Protein AF-A0A4Q7KGI3-F1 (afdb_monomer)

Organism: NCBI:txid1872711

Nearest PDB structures (foldseek):
  5nr7-assembly1_A  TM=9.751E-01  e=5.293E-11  Mycobacterium tuberculosis H37Rv
  6yt1-assembly1_A  TM=9.719E-01  e=6.368E-11  Mycobacterium tuberculosis H37Rv
  4uns-assembly1_A  TM=9.749E-01  e=8.664E-11  Mycobacterium tuberculosis
  5nq5-assembly1_A-2  TM=9.697E-01  e=1.333E-10  Mycobacterium tuberculosis H37Rv
  5nrq-assembly1_A  TM=9.529E-01  e=1.333E-10  Mycobacterium tuberculosis H37Rv

Secondary structure (DSSP, 8-state):
-HHHHHHHHHTTT--EEEEESS-TTT-HHHHHHHHHHTTTT---HHHHHHHHHHHHHTTHHHHHHHHHH-SEEEEES-HHHHHHHHHHHTT--TTSHHHHHHHIIIIIIT-PPPPS-EEEEE--HHHHHHHHHHHTTTTS--------PPPPEEEEE--TT--S--

Radius of gyration: 17.48 Å; Cα contacts (8 Å, |Δi|>4): 162; chains: 1; bounding box: 42×54×37 Å

Structure (mmCIF, N/CA/C/O backbone):
data_AF-A0A4Q7KGI3-F1
#
_entry.id   AF-A0A4Q7KGI3-F1
#
loop_
_atom_site.group_PDB
_atom_site.id
_atom_site.type_symbol
_atom_site.label_atom_id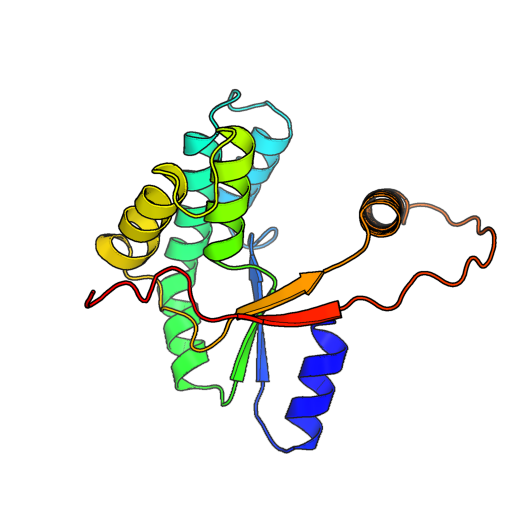
_atom_site.label_alt_id
_atom_site.label_comp_id
_atom_site.label_asym_id
_atom_site.label_entity_id
_atom_site.label_seq_id
_atom_site.pdbx_PDB_ins_code
_atom_site.Cartn_x
_atom_site.Cartn_y
_atom_site.Cartn_z
_atom_site.occupancy
_atom_site.B_iso_or_equiv
_atom_site.auth_seq_id
_atom_site.auth_comp_id
_atom_site.auth_asym_id
_atom_site.auth_atom_id
_atom_site.pdbx_PDB_model_num
ATOM 1 N N . MET A 1 1 ? -10.286 12.016 -0.747 1.00 61.47 1 MET A N 1
ATOM 2 C CA . MET A 1 1 ? -11.119 10.788 -0.821 1.00 61.47 1 MET A CA 1
ATOM 3 C C . MET A 1 1 ? -11.101 10.068 0.511 1.00 61.47 1 MET A C 1
ATOM 5 O O . MET A 1 1 ? -12.175 9.832 1.041 1.00 61.47 1 MET A O 1
ATOM 9 N N . SER A 1 2 ? -9.914 9.764 1.048 1.00 71.12 2 SER A N 1
ATOM 10 C CA . SER A 1 2 ? -9.780 9.109 2.350 1.00 71.12 2 SER A CA 1
ATOM 11 C C . SER A 1 2 ? -10.543 9.861 3.460 1.00 71.12 2 SER A C 1
ATOM 13 O O . SER A 1 2 ? -11.291 9.219 4.183 1.00 71.12 2 SER A O 1
ATOM 15 N N . ASP A 1 3 ? -10.536 11.203 3.489 1.00 79.31 3 ASP A N 1
ATOM 16 C CA . ASP A 1 3 ? -11.316 11.983 4.480 1.00 79.31 3 ASP A CA 1
ATOM 17 C C . ASP A 1 3 ? -12.838 11.817 4.331 1.00 79.31 3 ASP A C 1
ATOM 19 O O . ASP A 1 3 ? -13.556 11.654 5.312 1.00 79.31 3 ASP A O 1
ATOM 23 N N . GLY A 1 4 ? -13.341 11.817 3.092 1.00 84.56 4 GLY A N 1
ATOM 24 C CA . GLY A 1 4 ? -14.775 11.685 2.819 1.00 84.56 4 GLY A CA 1
ATOM 25 C C . GLY A 1 4 ? -15.315 10.292 3.146 1.00 84.56 4 GLY A C 1
ATOM 26 O O . GLY A 1 4 ? -16.404 10.178 3.706 1.00 84.56 4 GLY A O 1
ATOM 27 N N . LEU A 1 5 ? -14.545 9.244 2.829 1.00 86.94 5 LEU A N 1
ATOM 28 C CA . LEU A 1 5 ? -14.888 7.866 3.185 1.00 86.94 5 LEU A CA 1
ATOM 29 C C . LEU A 1 5 ? -14.806 7.651 4.699 1.00 86.94 5 LEU A C 1
ATOM 31 O O . LEU A 1 5 ? -15.730 7.086 5.273 1.00 86.94 5 LEU A O 1
ATOM 35 N N . THR A 1 6 ? -13.756 8.171 5.339 1.00 88.75 6 THR A N 1
ATOM 36 C CA . THR A 1 6 ? -13.589 8.125 6.800 1.00 88.75 6 THR A CA 1
ATOM 37 C C . THR A 1 6 ? -14.794 8.747 7.492 1.00 88.75 6 THR A C 1
ATOM 39 O O . THR A 1 6 ? -15.495 8.054 8.221 1.00 88.75 6 THR A O 1
ATOM 42 N N . GLY A 1 7 ? -15.144 9.992 7.153 1.00 89.12 7 GLY A N 1
ATOM 43 C CA . GLY A 1 7 ? -16.291 10.651 7.775 1.00 89.12 7 GLY A CA 1
ATOM 44 C C . GLY A 1 7 ? -17.622 9.934 7.511 1.00 89.12 7 GLY A C 1
ATOM 45 O O . GLY A 1 7 ? -18.527 9.984 8.337 1.00 89.12 7 GLY A O 1
ATOM 46 N N . ALA A 1 8 ? -17.781 9.255 6.370 1.00 91.69 8 ALA A N 1
ATOM 47 C CA . ALA A 1 8 ? -18.988 8.477 6.080 1.00 91.69 8 ALA A CA 1
ATOM 48 C C . ALA A 1 8 ? -19.101 7.179 6.897 1.00 91.69 8 ALA A C 1
ATOM 50 O O . ALA A 1 8 ? -20.226 6.735 7.149 1.00 91.69 8 ALA A O 1
ATOM 51 N N . LEU A 1 9 ? -17.970 6.580 7.273 1.00 92.50 9 LEU A N 1
ATOM 52 C CA . LEU A 1 9 ? -17.884 5.395 8.128 1.00 92.50 9 LEU A CA 1
ATOM 53 C C . LEU A 1 9 ? -18.033 5.770 9.607 1.00 92.50 9 LEU A C 1
ATOM 55 O O . LEU A 1 9 ? -18.824 5.153 10.313 1.00 92.50 9 LEU A O 1
ATOM 59 N N . GLU A 1 10 ? -17.381 6.843 10.050 1.00 92.75 10 GLU A N 1
ATOM 60 C CA . GLU A 1 10 ? -17.507 7.359 11.421 1.00 92.75 10 GLU A CA 1
ATOM 61 C C . GLU A 1 10 ? -18.944 7.791 11.736 1.00 92.75 10 GLU A C 1
ATOM 63 O O . GLU A 1 10 ? -19.474 7.471 12.795 1.00 92.75 10 GLU A O 1
ATOM 68 N N . ARG A 1 11 ? -19.646 8.427 10.782 1.00 96.00 11 ARG A N 1
ATOM 69 C CA . ARG A 1 11 ? -21.084 8.739 10.929 1.00 96.00 11 ARG A CA 1
ATOM 70 C C . ARG A 1 11 ? -21.977 7.503 11.062 1.00 96.00 11 ARG A C 1
ATOM 72 O O . ARG A 1 11 ? -23.128 7.637 11.459 1.00 96.00 11 ARG A O 1
ATOM 79 N N . ARG A 1 12 ? -21.474 6.320 10.706 1.00 95.56 12 ARG A N 1
ATOM 80 C CA . ARG A 1 12 ? -22.145 5.029 10.911 1.00 95.56 12 ARG A CA 1
ATOM 81 C C . ARG A 1 12 ? -21.689 4.329 12.196 1.00 95.56 12 ARG A C 1
ATOM 83 O O . ARG A 1 12 ? -22.061 3.183 12.407 1.00 95.56 12 ARG A O 1
ATOM 90 N N . GLY A 1 13 ? -20.907 5.004 13.039 1.00 95.50 13 GLY A N 1
ATOM 91 C CA . GLY A 1 13 ? -20.424 4.490 14.319 1.00 95.50 13 GLY A CA 1
ATOM 92 C C . GLY A 1 13 ? -19.163 3.631 14.232 1.00 95.50 13 GLY A C 1
ATOM 93 O O . GLY A 1 13 ? -18.759 3.084 15.250 1.00 95.50 13 GLY A O 1
ATOM 94 N N . ALA A 1 14 ? -18.534 3.509 13.058 1.00 96.25 14 ALA A N 1
ATOM 95 C CA . ALA A 1 14 ? -17.316 2.718 12.909 1.00 96.25 14 ALA A CA 1
ATOM 96 C C . ALA A 1 14 ? -16.087 3.473 13.433 1.00 96.25 14 ALA A C 1
ATOM 98 O O . ALA A 1 14 ? -15.862 4.639 13.095 1.00 96.25 14 ALA A O 1
ATOM 99 N N . ARG A 1 15 ? -15.237 2.779 14.187 1.00 95.44 15 ARG A N 1
ATOM 100 C CA . ARG A 1 15 ? -13.897 3.231 14.558 1.00 95.44 15 ARG A CA 1
ATOM 101 C C . ARG A 1 15 ? -12.942 3.016 13.387 1.00 95.44 15 ARG A C 1
ATOM 103 O O . ARG A 1 15 ? -12.537 1.888 13.098 1.00 95.44 15 ARG A O 1
ATOM 110 N N . VAL A 1 16 ? -12.576 4.110 12.722 1.00 95.62 16 VAL A N 1
ATOM 111 C CA . VAL A 1 16 ? -11.715 4.091 11.536 1.00 95.62 16 VAL A CA 1
ATOM 112 C C . VAL A 1 16 ? -10.284 4.466 11.906 1.00 95.62 16 VAL A C 1
ATOM 114 O O . VAL A 1 16 ? -10.036 5.535 12.458 1.00 95.62 16 VAL A O 1
ATOM 117 N N . VAL A 1 17 ? -9.323 3.624 11.539 1.00 95.56 17 VAL A N 1
ATOM 118 C CA . VAL A 1 17 ? -7.896 3.967 11.572 1.00 95.56 17 VAL A CA 1
ATOM 119 C C . VAL A 1 17 ? -7.407 4.194 10.150 1.00 95.56 17 VAL A C 1
ATOM 121 O O . VAL A 1 17 ? -7.770 3.466 9.230 1.00 95.56 17 VAL A O 1
ATOM 124 N N . ARG A 1 18 ? -6.572 5.218 9.954 1.00 94.00 18 ARG A N 1
ATOM 125 C CA . ARG A 1 18 ? -6.012 5.570 8.645 1.00 94.00 18 ARG A CA 1
ATOM 126 C C . ARG A 1 18 ? -4.499 5.445 8.653 1.00 94.00 18 ARG A C 1
ATOM 128 O O . ARG A 1 18 ? -3.844 5.913 9.581 1.00 94.00 18 ARG A O 1
ATOM 135 N N . ARG A 1 19 ? -3.946 4.889 7.578 1.00 93.62 19 ARG A N 1
ATOM 136 C CA . ARG A 1 19 ? -2.503 4.888 7.293 1.00 93.62 19 ARG A CA 1
ATOM 137 C C . ARG A 1 19 ? -2.269 5.219 5.824 1.00 93.62 19 ARG A C 1
ATOM 139 O O . ARG A 1 19 ? -3.178 5.090 5.006 1.00 93.62 19 ARG A O 1
ATOM 146 N N . ALA A 1 20 ? -1.056 5.641 5.494 1.00 92.06 20 ALA A N 1
ATOM 147 C CA . ALA A 1 20 ? -0.648 5.911 4.124 1.00 92.06 20 ALA A CA 1
ATOM 148 C C . ALA A 1 20 ? 0.735 5.316 3.862 1.00 92.06 20 ALA A C 1
ATOM 150 O O . ALA A 1 20 ? 1.592 5.337 4.745 1.00 92.06 20 ALA A O 1
ATOM 151 N N . PHE A 1 21 ? 0.943 4.821 2.643 1.00 91.25 21 PHE A N 1
ATOM 152 C CA . PHE A 1 21 ? 2.238 4.336 2.177 1.00 91.25 21 PHE A CA 1
ATOM 153 C C . PHE A 1 21 ? 2.698 5.110 0.930 1.00 91.25 21 PHE A C 1
ATOM 155 O O . PHE A 1 21 ? 1.884 5.387 0.045 1.00 91.25 21 PHE A O 1
ATOM 162 N N . PRO A 1 22 ? 3.999 5.411 0.785 1.00 89.69 22 PRO A N 1
ATOM 163 C CA . PRO A 1 22 ? 5.070 5.115 1.739 1.00 89.69 22 PRO A CA 1
ATOM 164 C C . PRO A 1 22 ? 5.010 5.947 3.026 1.00 89.69 22 PRO A C 1
ATOM 166 O O . PRO A 1 22 ? 4.453 7.048 3.015 1.00 89.69 22 PRO A O 1
ATOM 169 N N . ARG A 1 23 ? 5.623 5.468 4.114 1.00 87.19 23 ARG A N 1
ATOM 170 C CA . ARG A 1 23 ? 5.668 6.182 5.405 1.00 87.19 23 ARG A CA 1
ATOM 171 C C . ARG A 1 23 ? 6.734 7.280 5.412 1.00 87.19 23 ARG A C 1
ATOM 173 O O . ARG A 1 23 ? 7.754 7.190 6.092 1.00 87.19 23 ARG A O 1
ATOM 180 N N . TYR A 1 24 ? 6.499 8.346 4.642 1.00 68.44 24 TYR A N 1
ATOM 181 C CA . TYR A 1 24 ? 7.504 9.376 4.336 1.00 68.44 24 TYR A CA 1
ATOM 182 C C . TYR A 1 24 ? 8.183 10.062 5.535 1.00 68.44 24 TYR A C 1
ATOM 184 O O . TYR A 1 24 ? 9.245 10.657 5.362 1.00 68.44 24 TYR A O 1
ATOM 192 N N . THR A 1 25 ? 7.579 10.012 6.720 1.00 65.69 25 THR A N 1
ATOM 193 C CA . THR A 1 25 ? 8.042 10.693 7.936 1.00 65.69 25 THR A CA 1
ATOM 194 C C . THR A 1 25 ? 8.604 9.756 9.003 1.00 65.69 25 THR A C 1
ATOM 196 O O . THR A 1 25 ? 9.090 10.247 10.016 1.00 65.69 25 THR A O 1
ATOM 199 N N . GLU A 1 26 ? 8.527 8.437 8.814 1.00 60.97 26 GLU A N 1
ATOM 200 C CA . GLU A 1 26 ? 8.709 7.470 9.909 1.00 60.97 26 GLU A CA 1
ATOM 201 C C . GLU A 1 26 ? 9.807 6.428 9.649 1.00 60.97 26 GLU A C 1
ATOM 203 O O . GLU A 1 26 ? 10.133 5.666 10.554 1.00 60.97 26 GLU A O 1
ATOM 208 N N . ASP A 1 27 ? 10.394 6.380 8.447 1.00 63.31 27 ASP A N 1
ATOM 209 C CA . ASP A 1 27 ? 11.228 5.246 8.036 1.00 63.31 27 ASP A CA 1
ATOM 210 C C . ASP A 1 27 ? 12.490 5.652 7.249 1.00 63.31 27 ASP A C 1
ATOM 212 O O . ASP A 1 27 ? 12.451 6.493 6.347 1.00 63.31 27 ASP A O 1
ATOM 216 N N . VAL A 1 28 ? 13.620 4.993 7.530 1.00 61.53 28 VAL A N 1
ATOM 217 C CA . VAL A 1 28 ? 14.837 5.060 6.702 1.00 61.53 28 VAL A CA 1
ATOM 218 C C . VAL A 1 28 ? 14.554 4.609 5.265 1.00 61.53 28 VAL A C 1
ATOM 220 O O . VAL A 1 28 ? 15.113 5.158 4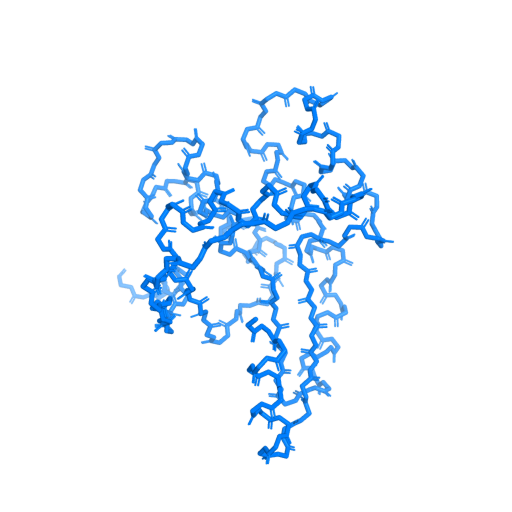.311 1.00 61.53 28 VAL A O 1
ATOM 223 N N . HIS A 1 29 ? 13.615 3.677 5.079 1.00 66.62 29 HIS A N 1
ATOM 224 C CA . HIS A 1 29 ? 13.155 3.256 3.762 1.00 66.62 29 HIS A CA 1
ATOM 225 C C . HIS A 1 29 ? 12.482 4.400 3.008 1.00 66.62 29 HIS A C 1
ATOM 227 O O . HIS A 1 29 ? 12.674 4.507 1.801 1.00 66.62 29 HIS A O 1
ATOM 233 N N . ALA A 1 30 ? 11.792 5.327 3.678 1.00 64.94 30 ALA A N 1
ATOM 234 C CA . ALA A 1 30 ? 11.241 6.500 3.010 1.00 64.94 30 ALA A CA 1
ATOM 235 C C . ALA A 1 30 ? 12.321 7.427 2.442 1.00 64.94 30 ALA A C 1
ATOM 237 O O . ALA A 1 30 ? 12.149 7.959 1.340 1.00 64.94 30 ALA A O 1
ATOM 238 N N . ALA A 1 31 ? 13.438 7.603 3.155 1.00 66.75 31 ALA A N 1
ATOM 239 C CA . ALA A 1 31 ? 14.578 8.364 2.653 1.00 66.75 31 ALA A CA 1
ATOM 240 C C . ALA A 1 31 ? 15.197 7.678 1.425 1.00 66.75 31 ALA A C 1
ATOM 242 O O . ALA A 1 31 ? 15.415 8.332 0.408 1.00 66.75 31 ALA A O 1
ATOM 243 N N . LEU A 1 32 ? 15.370 6.354 1.461 1.00 70.81 32 LEU A N 1
ATOM 244 C CA . LEU A 1 32 ? 15.883 5.585 0.320 1.00 70.81 32 LEU A CA 1
ATOM 245 C C . LEU A 1 32 ? 14.916 5.578 -0.872 1.00 70.81 32 LEU A C 1
ATOM 247 O O . LEU A 1 32 ? 15.341 5.760 -2.009 1.00 70.81 32 LEU A O 1
ATOM 251 N N . ILE A 1 33 ? 13.609 5.441 -0.632 1.00 71.00 33 ILE A N 1
ATOM 252 C CA . ILE A 1 33 ? 12.561 5.576 -1.655 1.00 71.00 33 ILE A CA 1
ATOM 253 C C . ILE A 1 33 ? 12.653 6.957 -2.293 1.00 71.00 33 ILE A C 1
ATOM 255 O O . ILE A 1 33 ? 12.610 7.077 -3.516 1.00 71.00 33 ILE A O 1
ATOM 259 N N . LYS A 1 34 ? 12.784 8.011 -1.479 1.00 70.44 34 LYS A N 1
ATOM 260 C CA . LYS A 1 34 ? 12.950 9.375 -1.976 1.00 70.44 34 LYS A CA 1
ATOM 261 C C . LYS A 1 34 ? 14.207 9.462 -2.831 1.00 70.44 34 LYS A C 1
ATOM 263 O O . LYS A 1 34 ? 14.132 9.967 -3.943 1.00 70.44 34 LYS A O 1
ATOM 268 N N . ASP A 1 35 ? 15.336 8.961 -2.364 1.00 74.12 35 ASP A N 1
ATOM 269 C CA . ASP A 1 35 ? 16.608 9.031 -3.079 1.00 74.12 35 ASP A CA 1
ATOM 270 C C . ASP A 1 35 ? 16.556 8.293 -4.417 1.00 74.12 35 ASP A C 1
ATOM 272 O O . ASP A 1 35 ? 16.965 8.841 -5.442 1.00 74.12 35 ASP A O 1
ATOM 276 N N . ALA A 1 36 ? 15.943 7.116 -4.442 1.00 73.94 36 ALA A N 1
ATOM 277 C CA . ALA A 1 36 ? 15.742 6.341 -5.652 1.00 73.94 36 ALA A CA 1
ATOM 278 C C . ALA A 1 36 ? 14.738 6.999 -6.625 1.00 73.94 36 ALA A C 1
ATOM 280 O O . ALA A 1 36 ? 14.982 7.022 -7.830 1.00 73.94 36 ALA A O 1
ATOM 281 N N . LEU A 1 37 ? 13.680 7.660 -6.130 1.00 70.12 37 LEU A N 1
ATOM 282 C CA . LEU A 1 37 ? 12.801 8.510 -6.954 1.00 70.12 37 LEU A CA 1
ATOM 283 C C . LEU A 1 37 ? 13.525 9.736 -7.542 1.00 70.12 37 LEU A C 1
ATOM 285 O O . LEU A 1 37 ? 13.093 10.248 -8.573 1.00 70.12 37 LEU A O 1
ATOM 289 N N . HIS A 1 38 ? 14.613 10.197 -6.916 1.00 75.12 38 HIS A N 1
ATOM 290 C CA . HIS A 1 38 ? 15.485 11.264 -7.429 1.00 75.12 38 HIS A CA 1
ATOM 291 C C . HIS A 1 38 ? 16.686 10.722 -8.230 1.00 75.12 38 HIS A C 1
ATOM 293 O O . HIS A 1 38 ? 17.609 11.480 -8.517 1.00 75.12 38 HIS A O 1
ATOM 299 N N . GLY A 1 39 ? 16.701 9.427 -8.568 1.00 68.56 39 GLY A N 1
ATOM 300 C CA . GLY A 1 39 ? 17.749 8.805 -9.384 1.00 68.56 39 GLY A CA 1
ATOM 301 C C . GLY A 1 39 ? 19.078 8.555 -8.663 1.00 68.56 39 GLY A C 1
ATOM 302 O O . GLY A 1 39 ? 20.049 8.164 -9.302 1.00 68.56 39 GLY A O 1
ATOM 303 N N . ARG A 1 40 ? 19.147 8.740 -7.338 1.00 69.00 40 ARG A N 1
ATOM 304 C CA . ARG A 1 40 ? 20.399 8.632 -6.565 1.00 69.00 40 ARG A CA 1
ATOM 305 C C . ARG A 1 40 ? 20.824 7.192 -6.241 1.00 69.00 40 ARG A C 1
ATOM 307 O O . ARG A 1 40 ? 21.947 6.997 -5.799 1.00 69.00 40 ARG A O 1
ATOM 314 N N . LEU A 1 41 ? 19.961 6.198 -6.485 1.00 66.19 41 LEU A N 1
ATOM 315 C CA . LEU A 1 41 ? 20.230 4.763 -6.261 1.00 66.19 41 LEU A CA 1
ATOM 316 C C . LEU A 1 41 ? 20.223 3.927 -7.562 1.00 66.19 41 LEU A C 1
ATOM 318 O O . LEU A 1 41 ? 20.159 2.700 -7.509 1.00 66.19 41 LEU A O 1
ATOM 322 N N . GLY A 1 42 ? 20.278 4.577 -8.731 1.00 65.62 42 GLY A N 1
ATOM 323 C CA . GLY A 1 42 ? 20.143 3.921 -10.038 1.00 65.62 42 GLY A CA 1
ATOM 324 C C . GLY A 1 42 ? 18.692 3.599 -10.429 1.00 65.62 42 GLY A C 1
ATOM 325 O O . GLY A 1 42 ? 17.755 3.787 -9.653 1.00 65.62 42 GLY A O 1
ATOM 326 N N . GLU A 1 43 ? 18.490 3.123 -11.663 1.00 71.75 43 GLU A N 1
ATOM 327 C CA . GLU A 1 43 ? 17.160 2.885 -12.248 1.00 71.75 43 GLU A CA 1
ATOM 328 C C . GLU A 1 43 ? 16.765 1.398 -12.240 1.00 71.75 43 GLU A C 1
ATOM 330 O O . GLU A 1 43 ? 16.634 0.764 -13.284 1.00 71.75 43 GLU A O 1
ATOM 335 N N . SER A 1 44 ? 16.546 0.815 -11.059 1.00 86.81 44 SER A N 1
ATOM 336 C CA . SER A 1 44 ? 15.990 -0.544 -10.958 1.00 86.81 44 SER A CA 1
ATOM 337 C C . SER A 1 44 ? 14.513 -0.514 -10.576 1.00 86.81 44 SER A C 1
ATOM 339 O O . SER A 1 44 ? 14.150 -0.101 -9.473 1.00 86.81 44 SER A O 1
ATOM 341 N N . ALA A 1 45 ? 13.645 -0.996 -11.473 1.00 88.75 45 ALA A N 1
ATOM 342 C CA . ALA A 1 45 ? 12.217 -1.142 -11.187 1.00 88.75 45 ALA A CA 1
ATOM 343 C C . ALA A 1 45 ? 11.975 -2.088 -9.996 1.00 88.75 45 ALA A C 1
ATOM 345 O O . ALA A 1 45 ? 11.194 -1.759 -9.104 1.00 88.75 45 ALA A O 1
ATOM 346 N N . HIS A 1 46 ? 12.707 -3.205 -9.938 1.00 91.31 46 HIS A N 1
ATOM 347 C CA . HIS A 1 46 ? 12.660 -4.138 -8.811 1.00 91.31 46 HIS A CA 1
ATOM 348 C C . HIS A 1 46 ? 13.268 -3.537 -7.542 1.00 91.31 46 HIS A C 1
ATOM 350 O O . HIS A 1 46 ? 12.696 -3.699 -6.471 1.00 91.31 46 HIS A O 1
ATOM 356 N N . GLY A 1 47 ? 14.372 -2.788 -7.646 1.00 90.19 47 GLY A N 1
ATOM 357 C CA . GLY A 1 47 ? 14.979 -2.112 -6.493 1.00 90.19 47 GLY A CA 1
ATOM 358 C C . GLY A 1 47 ? 14.001 -1.151 -5.812 1.00 90.19 47 GLY A C 1
ATOM 359 O O . GLY A 1 47 ? 13.801 -1.222 -4.602 1.00 90.19 47 GLY A O 1
ATOM 360 N N . MET A 1 48 ? 13.303 -0.328 -6.600 1.00 88.81 48 MET A N 1
ATOM 361 C CA . MET A 1 48 ? 12.213 0.519 -6.099 1.00 88.81 48 MET A CA 1
ATOM 362 C C . MET A 1 48 ? 11.095 -0.293 -5.441 1.00 88.81 48 MET A C 1
ATOM 364 O O . MET A 1 48 ? 10.604 0.085 -4.378 1.00 88.81 48 MET A O 1
ATOM 368 N N . ALA A 1 49 ? 10.690 -1.400 -6.069 1.00 93.06 49 ALA A N 1
ATOM 369 C CA . ALA A 1 49 ? 9.622 -2.247 -5.553 1.00 93.06 49 ALA A CA 1
ATOM 370 C C . ALA A 1 49 ? 9.986 -2.894 -4.207 1.00 93.06 49 ALA A C 1
ATOM 372 O O . ALA A 1 49 ? 9.140 -2.936 -3.313 1.00 93.06 49 ALA A O 1
ATOM 373 N N . VAL A 1 50 ? 11.242 -3.321 -4.027 1.00 93.94 50 VAL A N 1
ATOM 374 C CA . VAL A 1 50 ? 11.757 -3.829 -2.744 1.00 93.94 50 VAL A CA 1
ATOM 375 C C . VAL A 1 50 ? 11.688 -2.754 -1.665 1.00 93.94 50 VAL A C 1
ATOM 377 O O . VAL A 1 50 ? 11.220 -3.037 -0.569 1.00 93.94 50 VAL A O 1
ATOM 380 N N . LEU A 1 51 ? 12.093 -1.515 -1.956 1.00 91.50 51 LEU A N 1
ATOM 381 C CA . LEU A 1 51 ? 12.052 -0.443 -0.957 1.00 91.50 51 LEU A CA 1
ATOM 382 C C . LEU A 1 51 ? 10.623 -0.168 -0.460 1.00 91.50 51 LEU A C 1
ATOM 384 O O . LEU A 1 51 ? 10.410 -0.014 0.741 1.00 91.50 51 LEU A O 1
ATOM 388 N N . PHE A 1 52 ? 9.631 -0.172 -1.357 1.00 92.38 52 PHE A N 1
ATOM 389 C CA . PHE A 1 52 ? 8.222 -0.055 -0.963 1.00 92.38 52 PHE A CA 1
ATOM 390 C C . PHE A 1 52 ? 7.719 -1.256 -0.154 1.00 92.38 52 PHE A C 1
ATOM 392 O O . PHE A 1 52 ? 6.866 -1.084 0.716 1.00 92.38 52 PHE A O 1
ATOM 399 N N . ALA A 1 53 ? 8.201 -2.461 -0.461 1.00 95.12 53 ALA A N 1
ATOM 400 C CA . ALA A 1 53 ? 7.856 -3.671 0.276 1.00 95.12 53 ALA A CA 1
ATOM 401 C C . ALA A 1 53 ? 8.462 -3.659 1.691 1.00 95.12 53 ALA A C 1
ATOM 403 O O . ALA A 1 53 ? 7.775 -3.999 2.650 1.00 95.12 53 ALA A O 1
ATOM 404 N N . LEU A 1 54 ? 9.711 -3.203 1.838 1.00 93.75 54 LEU A N 1
ATOM 405 C CA . LEU A 1 54 ? 10.390 -3.071 3.131 1.00 93.75 54 LEU A CA 1
ATOM 406 C C . LEU A 1 54 ? 9.737 -2.015 4.031 1.00 93.75 54 LEU A C 1
ATOM 408 O O . LEU A 1 54 ? 9.553 -2.265 5.218 1.00 93.75 54 LEU A O 1
ATOM 412 N N . ASP A 1 55 ? 9.299 -0.886 3.469 1.00 93.50 55 ASP A N 1
ATOM 413 C CA . ASP A 1 55 ? 8.521 0.114 4.214 1.00 93.50 55 ASP A CA 1
ATOM 414 C C . ASP A 1 55 ? 7.205 -0.470 4.768 1.00 93.50 55 ASP A C 1
ATOM 416 O O . ASP A 1 55 ? 6.807 -0.176 5.893 1.00 93.50 55 ASP A O 1
ATOM 420 N N . ARG A 1 56 ? 6.535 -1.367 4.029 1.00 95.62 56 ARG A N 1
ATOM 421 C CA . ARG A 1 56 ? 5.364 -2.092 4.556 1.00 95.62 56 ARG A CA 1
ATOM 422 C C . ARG A 1 56 ? 5.734 -3.162 5.574 1.00 95.62 56 ARG A C 1
ATOM 424 O O . ARG A 1 56 ? 5.014 -3.311 6.559 1.00 95.62 56 ARG A O 1
ATOM 431 N N . LEU A 1 57 ? 6.846 -3.868 5.373 1.00 95.38 57 LEU A N 1
ATOM 432 C CA . LEU A 1 57 ? 7.357 -4.840 6.337 1.00 95.38 57 LEU A CA 1
ATOM 433 C C . LEU A 1 57 ? 7.629 -4.184 7.690 1.00 95.38 57 LEU A C 1
ATOM 435 O O . LEU A 1 57 ? 7.138 -4.676 8.698 1.00 95.38 57 LEU A O 1
ATOM 439 N N . GLY A 1 58 ? 8.290 -3.027 7.712 1.00 93.12 58 GLY A N 1
ATOM 440 C CA . GLY A 1 58 ? 8.521 -2.275 8.947 1.00 93.12 58 GLY A CA 1
ATOM 441 C C . GLY A 1 58 ? 7.253 -1.691 9.588 1.00 93.12 58 GLY A C 1
ATOM 442 O O . GLY A 1 58 ? 7.337 -1.079 10.652 1.00 93.12 58 GLY A O 1
ATOM 443 N N . ALA A 1 59 ? 6.087 -1.807 8.946 1.00 94.25 59 ALA A N 1
ATOM 444 C CA . ALA A 1 59 ? 4.789 -1.415 9.493 1.00 94.25 59 ALA A CA 1
ATOM 445 C C . ALA A 1 59 ? 3.935 -2.619 9.918 1.00 94.25 59 ALA A C 1
ATOM 447 O O . ALA A 1 59 ? 2.832 -2.418 10.430 1.00 94.25 59 ALA A O 1
ATOM 448 N N . LYS A 1 60 ? 4.396 -3.854 9.687 1.00 95.12 60 LYS A N 1
ATOM 449 C CA . LYS A 1 60 ? 3.584 -5.071 9.793 1.00 95.12 60 LYS A CA 1
ATOM 450 C C . LYS A 1 60 ? 2.956 -5.243 11.174 1.00 95.12 60 LYS A C 1
ATOM 452 O O . LYS A 1 60 ? 1.751 -5.470 11.269 1.00 95.12 60 LYS A O 1
ATOM 457 N N . GLU A 1 61 ? 3.729 -5.084 12.241 1.00 95.06 61 GLU A N 1
ATOM 458 C CA . GLU A 1 61 ? 3.249 -5.223 13.620 1.00 95.06 61 GLU A CA 1
ATOM 459 C C . GLU A 1 61 ? 2.220 -4.138 13.951 1.00 95.06 61 GLU A C 1
ATOM 461 O O . GLU A 1 61 ? 1.189 -4.402 14.571 1.00 95.06 61 GLU A O 1
ATOM 466 N N . LYS A 1 62 ? 2.457 -2.910 13.476 1.00 95.06 62 LYS A N 1
ATOM 467 C CA . LYS A 1 62 ? 1.536 -1.787 13.671 1.00 95.06 62 LYS A CA 1
ATOM 468 C C . LYS A 1 62 ? 0.222 -1.992 12.917 1.00 95.06 62 LYS A C 1
ATOM 470 O O . LYS A 1 62 ? -0.828 -1.658 13.465 1.00 95.06 62 LYS A O 1
ATOM 475 N N . LEU A 1 63 ? 0.283 -2.540 11.701 1.00 95.69 63 LEU A N 1
ATOM 476 C CA . LEU A 1 63 ? -0.888 -2.917 10.907 1.00 95.69 63 LEU A CA 1
ATOM 477 C C . LEU A 1 63 ? -1.694 -4.011 11.608 1.00 95.69 63 LEU A C 1
ATOM 479 O O . LEU A 1 63 ? -2.9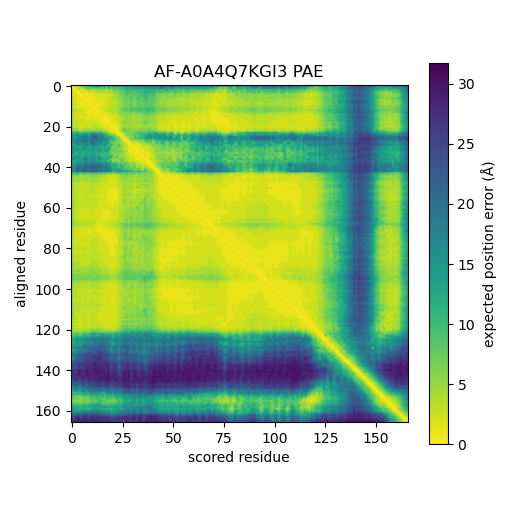08 -3.882 11.706 1.00 95.69 63 LEU A O 1
ATOM 483 N N . ALA A 1 64 ? -1.038 -5.041 12.148 1.00 95.31 64 ALA A N 1
ATOM 484 C CA . ALA A 1 64 ? -1.710 -6.094 12.907 1.00 95.31 64 ALA A CA 1
ATOM 485 C C . ALA A 1 64 ? -2.416 -5.541 14.157 1.00 95.31 64 ALA A C 1
ATOM 487 O O . ALA A 1 64 ? -3.567 -5.884 14.421 1.00 95.31 64 ALA A O 1
ATOM 488 N N . ALA A 1 65 ? -1.762 -4.633 14.887 1.00 96.19 65 ALA A N 1
ATOM 489 C CA . ALA A 1 65 ? -2.371 -3.964 16.031 1.00 96.19 65 ALA A CA 1
ATOM 490 C C . ALA A 1 65 ? -3.575 -3.096 15.623 1.00 96.19 65 ALA A C 1
ATOM 492 O O . ALA A 1 65 ? -4.614 -3.164 16.271 1.00 96.19 65 ALA A O 1
ATOM 493 N N . ASP A 1 66 ? -3.457 -2.317 14.539 1.00 95.88 66 ASP A N 1
ATOM 494 C CA . ASP A 1 66 ? -4.562 -1.493 14.031 1.00 95.88 66 ASP A CA 1
ATOM 495 C C . ASP A 1 66 ? -5.741 -2.354 13.546 1.00 95.88 66 ASP A C 1
ATOM 497 O O . ASP A 1 66 ? -6.886 -1.992 13.792 1.00 95.88 66 ASP A O 1
ATOM 501 N N . LEU A 1 67 ? -5.479 -3.501 12.908 1.00 94.06 67 LEU A N 1
ATOM 502 C CA . LEU A 1 67 ? -6.511 -4.462 12.499 1.00 94.06 67 LEU A CA 1
ATOM 503 C C . LEU A 1 67 ? -7.256 -5.056 13.698 1.00 94.06 67 LEU A C 1
ATOM 505 O O . LEU A 1 67 ? -8.471 -5.198 13.650 1.00 94.06 67 LEU A O 1
ATOM 509 N N . ALA A 1 68 ? -6.548 -5.374 14.784 1.00 95.00 68 ALA A N 1
ATOM 510 C CA . ALA A 1 68 ? -7.174 -5.896 15.998 1.00 95.00 68 ALA A CA 1
ATOM 511 C C . ALA A 1 68 ? -8.005 -4.834 16.741 1.00 95.00 68 ALA A C 1
ATOM 513 O O . ALA A 1 68 ? -8.907 -5.170 17.509 1.00 95.00 68 ALA A O 1
ATOM 514 N N . SER A 1 69 ? -7.686 -3.550 16.550 1.00 94.44 69 SER A N 1
ATOM 515 C CA . SER A 1 69 ? -8.242 -2.450 17.334 1.00 94.44 69 SER A CA 1
ATOM 516 C C . SER A 1 69 ? -9.136 -1.496 16.552 1.00 94.44 69 SER A C 1
ATOM 518 O O . SER A 1 69 ? -9.519 -0.480 17.118 1.00 94.44 69 SER A O 1
ATOM 520 N N . ALA A 1 70 ? -9.422 -1.723 15.275 1.00 95.38 70 ALA A N 1
ATOM 521 C CA . ALA A 1 70 ? -10.257 -0.845 14.457 1.00 95.38 70 ALA A CA 1
ATOM 522 C C . ALA A 1 70 ? -11.393 -1.645 13.824 1.00 95.38 70 ALA A C 1
ATOM 524 O O . ALA A 1 70 ? -11.219 -2.814 13.505 1.00 95.38 70 ALA A O 1
ATOM 525 N N . ASP A 1 71 ? -12.537 -1.000 13.602 1.00 95.88 71 ASP A N 1
ATOM 526 C CA . ASP A 1 71 ? -13.610 -1.625 12.818 1.00 95.88 71 ASP A CA 1
ATOM 527 C C . ASP A 1 71 ? -13.274 -1.539 11.324 1.00 95.88 71 ASP A C 1
ATOM 529 O O . ASP A 1 71 ? -13.645 -2.405 10.537 1.00 95.88 71 ASP A O 1
ATOM 533 N N . VAL A 1 72 ? -12.551 -0.481 10.929 1.00 95.88 72 VAL A N 1
ATOM 534 C CA . VAL A 1 72 ? -12.048 -0.294 9.567 1.00 95.88 72 VAL A CA 1
ATOM 535 C C . VAL A 1 72 ? -10.630 0.272 9.594 1.00 95.88 72 VAL A C 1
ATOM 537 O O . VAL A 1 72 ? -10.402 1.373 10.096 1.00 95.88 72 VAL A O 1
ATOM 540 N N . LEU A 1 73 ? -9.686 -0.434 8.967 1.00 96.06 73 LEU A N 1
ATOM 541 C CA . LEU A 1 73 ? -8.357 0.087 8.646 1.00 96.06 73 LEU A CA 1
ATOM 542 C C . LEU A 1 73 ? -8.319 0.559 7.185 1.00 96.06 73 LEU A C 1
ATOM 544 O O . LEU A 1 73 ? -8.327 -0.241 6.252 1.00 96.06 73 LEU A O 1
ATOM 548 N N . LEU A 1 74 ? -8.262 1.874 6.977 1.00 95.06 74 LEU A N 1
ATOM 549 C CA . LEU A 1 74 ? -8.213 2.487 5.654 1.00 95.06 74 LEU A CA 1
ATOM 550 C C . LEU A 1 74 ? -6.773 2.846 5.265 1.00 95.06 74 LEU A C 1
ATOM 552 O O . LEU A 1 74 ? -6.145 3.714 5.875 1.00 95.06 74 LEU A O 1
ATOM 556 N N . LEU A 1 75 ? -6.275 2.218 4.200 1.00 94.88 75 LEU A N 1
ATOM 557 C CA . LEU A 1 75 ? -4.910 2.401 3.706 1.00 94.88 75 LEU A CA 1
ATOM 558 C C . LEU A 1 75 ? -4.897 3.253 2.426 1.00 94.88 75 LEU A C 1
ATOM 560 O O . LEU A 1 75 ? -5.453 2.858 1.399 1.00 94.88 75 LEU A O 1
ATOM 564 N N . ASP A 1 76 ? -4.260 4.425 2.471 1.00 93.06 76 ASP A N 1
ATOM 565 C CA . ASP A 1 76 ? -3.927 5.191 1.266 1.00 93.06 76 ASP A CA 1
ATOM 566 C C . ASP A 1 76 ? -2.673 4.597 0.622 1.00 93.06 76 ASP A C 1
ATOM 568 O O . ASP A 1 76 ? -1.553 4.787 1.102 1.00 93.06 76 ASP A O 1
ATOM 572 N N . ARG A 1 77 ? -2.903 3.863 -0.472 1.00 93.56 77 ARG A N 1
ATOM 573 C CA . ARG A 1 77 ? -1.959 2.946 -1.125 1.00 93.56 77 ARG A CA 1
ATOM 574 C C . ARG A 1 77 ? -1.602 1.748 -0.252 1.00 93.56 77 ARG A C 1
ATOM 576 O O . ARG A 1 77 ? -1.551 1.798 0.969 1.00 93.56 77 ARG A O 1
ATOM 583 N N . TYR A 1 78 ? -1.343 0.641 -0.931 1.00 95.81 78 TYR A N 1
ATOM 584 C CA . TYR A 1 78 ? -0.914 -0.605 -0.312 1.00 95.81 78 TYR A CA 1
ATOM 585 C C . TYR A 1 78 ? -0.205 -1.470 -1.362 1.00 95.81 78 TYR A C 1
ATOM 587 O O . TYR A 1 78 ? 0.228 -0.942 -2.391 1.00 95.81 78 TYR A O 1
ATOM 595 N N . ILE A 1 79 ? -0.122 -2.782 -1.146 1.00 96.38 79 ILE A N 1
ATOM 596 C CA . ILE A 1 79 ? 0.609 -3.738 -1.995 1.00 96.38 79 ILE A CA 1
ATOM 597 C C . ILE A 1 79 ? 0.261 -3.581 -3.496 1.00 96.38 79 ILE A C 1
ATOM 599 O O . ILE A 1 79 ? 1.141 -3.563 -4.355 1.00 96.38 79 ILE A O 1
ATOM 603 N N . ALA A 1 80 ? -1.010 -3.321 -3.832 1.00 94.75 80 ALA A N 1
ATOM 604 C CA . ALA A 1 80 ? -1.445 -3.144 -5.223 1.00 94.75 80 ALA A CA 1
ATOM 605 C C . ALA A 1 80 ? -0.833 -1.947 -5.955 1.00 94.75 80 ALA A C 1
ATOM 607 O O . ALA A 1 80 ? -0.688 -1.976 -7.177 1.00 94.75 80 ALA A O 1
ATOM 608 N N . SER A 1 81 ? -0.432 -0.901 -5.226 1.00 94.31 81 SER A N 1
ATOM 609 C CA . SER A 1 81 ? 0.314 0.204 -5.836 1.00 94.31 81 SER A CA 1
ATOM 610 C C . SER A 1 81 ? 1.688 -0.249 -6.320 1.00 94.31 81 SER A C 1
ATOM 612 O O . SER A 1 81 ? 2.140 0.231 -7.356 1.00 94.31 81 SER A O 1
ATOM 614 N N . ASN A 1 82 ? 2.329 -1.176 -5.602 1.00 96.00 82 ASN A N 1
ATOM 615 C CA . ASN A 1 82 ? 3.647 -1.686 -5.955 1.00 96.00 82 ASN A CA 1
ATOM 616 C C . ASN A 1 82 ? 3.580 -2.558 -7.212 1.00 96.00 82 ASN A C 1
ATOM 618 O O . ASN A 1 82 ? 4.288 -2.294 -8.181 1.00 96.00 82 ASN A O 1
ATOM 622 N N . ALA A 1 83 ? 2.640 -3.506 -7.248 1.00 95.69 83 ALA A N 1
ATOM 623 C CA . ALA A 1 83 ? 2.415 -4.353 -8.418 1.00 95.69 83 ALA A CA 1
ATOM 624 C C . ALA A 1 83 ? 2.062 -3.545 -9.673 1.00 95.69 83 ALA A C 1
ATOM 626 O O . ALA A 1 83 ? 2.662 -3.748 -10.726 1.00 95.69 83 ALA A O 1
ATOM 627 N N . ALA A 1 84 ? 1.145 -2.576 -9.564 1.00 93.56 84 ALA A N 1
ATOM 628 C CA . ALA A 1 84 ? 0.776 -1.731 -10.698 1.00 93.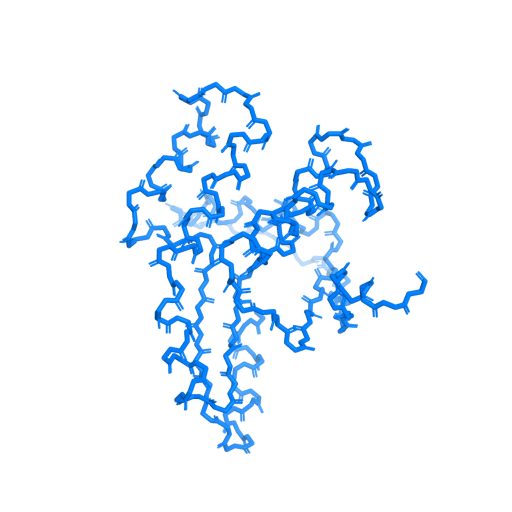56 84 ALA A CA 1
ATOM 629 C C . ALA A 1 84 ? 1.960 -0.894 -11.212 1.00 93.56 84 ALA A C 1
ATOM 631 O O . ALA A 1 84 ? 2.139 -0.751 -12.422 1.00 93.56 84 ALA A O 1
ATOM 632 N N . TYR A 1 85 ? 2.775 -0.338 -10.308 1.00 91.94 85 TYR A N 1
ATOM 633 C CA . TYR A 1 85 ? 3.922 0.483 -10.691 1.00 91.94 85 TYR A CA 1
ATOM 634 C C . TYR A 1 85 ? 5.047 -0.353 -11.312 1.00 91.94 85 TYR A C 1
ATOM 636 O O . TYR A 1 85 ? 5.594 0.037 -12.346 1.00 91.94 85 TYR A O 1
ATOM 644 N N . LEU A 1 86 ? 5.358 -1.514 -10.727 1.00 94.56 86 LEU A N 1
ATOM 645 C CA . LEU A 1 86 ? 6.357 -2.435 -11.260 1.00 94.56 86 LEU A CA 1
ATOM 646 C C . LEU A 1 86 ? 5.945 -2.953 -12.641 1.00 94.56 86 LEU A C 1
ATOM 648 O O . LEU A 1 86 ? 6.716 -2.809 -13.588 1.00 94.56 86 LEU A O 1
ATOM 652 N N . ALA A 1 87 ? 4.713 -3.452 -12.786 1.00 94.62 87 ALA A N 1
ATOM 653 C CA . ALA A 1 87 ? 4.196 -3.919 -14.070 1.00 94.62 87 ALA A CA 1
ATOM 654 C C . ALA A 1 87 ? 4.266 -2.817 -15.138 1.00 94.62 87 ALA A C 1
ATOM 656 O O . ALA A 1 87 ? 4.734 -3.061 -16.247 1.00 94.62 87 ALA A O 1
ATOM 657 N N . ALA A 1 88 ? 3.906 -1.575 -14.795 1.00 92.56 88 ALA A N 1
ATOM 658 C CA . ALA A 1 88 ? 4.010 -0.450 -15.719 1.00 92.56 88 ALA A CA 1
ATOM 659 C C . ALA A 1 88 ? 5.459 -0.166 -16.155 1.00 92.56 88 ALA A C 1
ATOM 661 O O . ALA A 1 88 ? 5.700 0.049 -17.344 1.00 92.56 88 ALA A O 1
ATOM 662 N N . ARG A 1 89 ? 6.436 -0.193 -15.233 1.00 92.06 89 ARG A N 1
ATOM 663 C CA . ARG A 1 89 ? 7.856 0.005 -15.591 1.00 92.06 89 ARG A CA 1
ATOM 664 C C . ARG A 1 89 ? 8.416 -1.141 -16.430 1.00 92.06 89 ARG A C 1
ATOM 666 O O . ARG A 1 89 ? 9.249 -0.888 -17.293 1.00 92.06 89 ARG A O 1
ATOM 673 N N . LEU A 1 90 ? 7.929 -2.361 -16.216 1.00 93.44 90 LEU A N 1
ATOM 674 C CA . LEU A 1 90 ? 8.287 -3.542 -17.003 1.00 93.44 90 LEU A CA 1
ATOM 675 C C . LEU A 1 90 ? 7.457 -3.693 -18.290 1.00 93.44 90 LEU A C 1
ATOM 677 O O . LEU A 1 90 ? 7.681 -4.634 -19.043 1.00 93.44 90 LEU A O 1
ATOM 681 N N . ARG A 1 91 ? 6.513 -2.778 -18.564 1.00 95.12 91 ARG A N 1
ATOM 682 C CA . ARG A 1 91 ? 5.569 -2.843 -19.699 1.00 95.12 91 ARG A CA 1
ATOM 683 C C . ARG A 1 91 ? 4.744 -4.138 -19.729 1.00 95.12 91 ARG A C 1
ATOM 685 O O . ARG A 1 91 ? 4.433 -4.666 -20.792 1.00 95.12 91 ARG A O 1
ATOM 692 N N . GLN A 1 92 ? 4.376 -4.630 -18.556 1.00 93.50 92 GLN A N 1
ATOM 693 C CA . GLN A 1 92 ? 3.584 -5.836 -18.363 1.00 93.50 92 GLN A CA 1
ATOM 694 C C . GLN A 1 92 ? 2.106 -5.513 -18.107 1.00 93.50 92 GLN A C 1
ATOM 696 O O . GLN A 1 92 ? 1.744 -4.415 -17.674 1.00 93.50 92 GLN A O 1
ATOM 701 N N . SER A 1 93 ? 1.240 -6.491 -18.372 1.00 93.38 93 SER A N 1
ATOM 702 C CA . SER A 1 93 ? -0.176 -6.433 -18.004 1.00 93.38 93 SER A CA 1
ATOM 703 C C . SER A 1 93 ? -0.376 -6.752 -16.513 1.00 93.38 93 SER A C 1
ATOM 705 O O . SER A 1 93 ? 0.566 -7.098 -15.801 1.00 93.38 93 SER A O 1
ATOM 707 N N . ALA A 1 94 ? -1.624 -6.692 -16.039 1.00 87.62 94 ALA A N 1
ATOM 708 C CA . ALA A 1 94 ? -1.976 -7.101 -14.676 1.00 87.62 94 ALA A CA 1
ATOM 709 C C . ALA A 1 94 ? -1.754 -8.605 -14.398 1.00 87.62 94 ALA A C 1
ATOM 711 O O . ALA A 1 94 ? -1.792 -9.007 -13.243 1.00 87.62 94 ALA A O 1
ATOM 712 N N . ALA A 1 95 ? -1.522 -9.417 -15.435 1.00 89.44 95 ALA A N 1
ATOM 713 C CA . ALA A 1 95 ? -1.172 -10.834 -15.325 1.00 89.44 95 ALA A CA 1
ATOM 714 C C . ALA A 1 95 ? 0.337 -11.091 -15.515 1.00 89.44 95 ALA A C 1
ATOM 716 O O . ALA A 1 95 ? 0.752 -12.231 -15.688 1.00 89.44 95 ALA A O 1
ATOM 717 N N . GLY A 1 96 ? 1.157 -10.035 -15.561 1.00 91.19 96 GLY A N 1
ATOM 718 C CA . GLY A 1 96 ? 2.596 -10.161 -15.763 1.00 91.19 96 GLY A CA 1
ATOM 719 C C . GLY A 1 96 ? 3.344 -10.667 -14.533 1.00 91.19 96 GLY A C 1
ATOM 720 O O . GLY A 1 96 ? 2.908 -10.483 -13.398 1.00 91.19 96 GLY A O 1
ATOM 721 N N . GLU A 1 97 ? 4.525 -11.234 -14.766 1.00 94.06 97 GLU A N 1
ATOM 722 C CA . GLU A 1 97 ? 5.373 -11.830 -13.726 1.00 94.06 97 GLU A CA 1
ATOM 723 C C . GLU A 1 97 ? 5.739 -10.856 -12.599 1.00 94.06 97 GLU A C 1
ATOM 725 O O . GLU A 1 97 ? 5.824 -11.270 -11.449 1.00 94.06 97 GLU A O 1
ATOM 730 N N . GLY A 1 98 ? 5.878 -9.554 -12.876 1.00 93.88 98 GLY A N 1
ATOM 731 C CA . GLY A 1 98 ? 6.141 -8.555 -11.835 1.00 93.88 98 GLY A CA 1
ATOM 732 C C . GLY A 1 98 ? 5.003 -8.432 -10.814 1.00 93.88 98 GLY A C 1
ATOM 733 O O . GLY A 1 98 ? 5.245 -8.136 -9.646 1.00 93.88 98 GLY A O 1
ATOM 734 N N . VAL A 1 99 ? 3.759 -8.689 -11.226 1.00 95.06 99 VAL A N 1
ATOM 735 C CA . VAL A 1 99 ? 2.593 -8.692 -10.330 1.00 95.06 99 VAL A CA 1
ATOM 736 C C . VAL A 1 99 ? 2.646 -9.904 -9.400 1.00 95.06 99 VAL A C 1
ATOM 738 O O . VAL A 1 99 ? 2.491 -9.750 -8.187 1.00 95.06 99 VAL A O 1
ATOM 741 N N . THR A 1 100 ? 2.925 -11.084 -9.958 1.00 94.88 100 THR A N 1
ATOM 742 C CA . THR A 1 100 ? 3.125 -12.325 -9.195 1.00 94.88 100 THR A CA 1
ATOM 743 C C . THR A 1 100 ? 4.298 -12.192 -8.228 1.00 94.88 100 THR A C 1
ATOM 745 O O . THR A 1 100 ? 4.159 -12.494 -7.049 1.00 94.88 100 THR A O 1
ATOM 748 N N . TRP A 1 101 ? 5.414 -11.626 -8.679 1.00 96.75 101 TRP A N 1
ATOM 749 C CA . TRP A 1 101 ? 6.596 -11.415 -7.851 1.00 96.75 101 TRP A CA 1
ATOM 750 C C . TRP A 1 101 ? 6.319 -10.512 -6.636 1.00 96.75 101 TRP A C 1
ATOM 752 O O . TRP A 1 101 ? 6.773 -10.800 -5.530 1.00 96.75 101 TRP A O 1
ATOM 762 N N . VAL A 1 102 ? 5.526 -9.440 -6.798 1.00 97.12 102 VAL A N 1
ATOM 763 C CA . VAL A 1 102 ? 5.118 -8.582 -5.666 1.00 97.12 102 VAL A CA 1
ATOM 764 C C . VAL A 1 102 ? 4.262 -9.352 -4.660 1.00 97.12 102 VAL A C 1
ATOM 766 O O . VAL A 1 102 ? 4.443 -9.174 -3.456 1.00 97.12 102 VAL A O 1
ATOM 769 N N . ARG A 1 103 ? 3.348 -10.212 -5.129 1.00 95.62 103 ARG A N 1
ATOM 770 C CA . ARG A 1 103 ? 2.551 -11.086 -4.255 1.00 95.62 103 ARG A CA 1
ATOM 771 C C . ARG A 1 103 ? 3.452 -12.008 -3.440 1.00 95.62 103 ARG A C 1
ATOM 773 O O . ARG A 1 103 ? 3.344 -12.025 -2.219 1.00 95.62 103 ARG A O 1
ATOM 780 N N . GLU A 1 104 ? 4.339 -12.730 -4.115 1.00 96.62 104 GLU A N 1
ATOM 781 C CA . GLU A 1 104 ? 5.240 -13.697 -3.484 1.00 96.62 104 GLU A CA 1
ATOM 782 C C . GLU A 1 104 ? 6.154 -13.025 -2.456 1.00 96.62 104 GLU A C 1
ATOM 784 O O . GLU A 1 104 ? 6.404 -13.560 -1.376 1.00 96.62 104 GLU A O 1
ATOM 789 N N . LEU A 1 105 ? 6.640 -11.820 -2.762 1.00 97.12 105 LEU A N 1
ATOM 790 C CA . LEU A 1 105 ? 7.481 -11.066 -1.844 1.00 97.12 105 LEU A CA 1
ATOM 791 C C . LEU A 1 105 ? 6.697 -10.558 -0.629 1.00 97.12 105 LEU A C 1
ATOM 793 O O . LEU A 1 105 ? 7.114 -10.759 0.509 1.00 97.12 105 LEU A O 1
ATOM 797 N N . GLU A 1 106 ? 5.592 -9.852 -0.851 1.00 97.75 106 GLU A N 1
ATOM 798 C CA . GLU A 1 106 ? 4.934 -9.113 0.226 1.00 97.75 106 GLU A CA 1
ATOM 799 C C . GLU A 1 106 ? 3.946 -9.962 1.018 1.00 97.75 106 GLU A C 1
ATOM 801 O O . GLU A 1 106 ? 3.882 -9.856 2.239 1.00 97.75 106 GLU A O 1
ATOM 806 N N . ILE A 1 107 ? 3.188 -10.825 0.355 1.00 95.88 107 ILE A N 1
ATOM 807 C CA 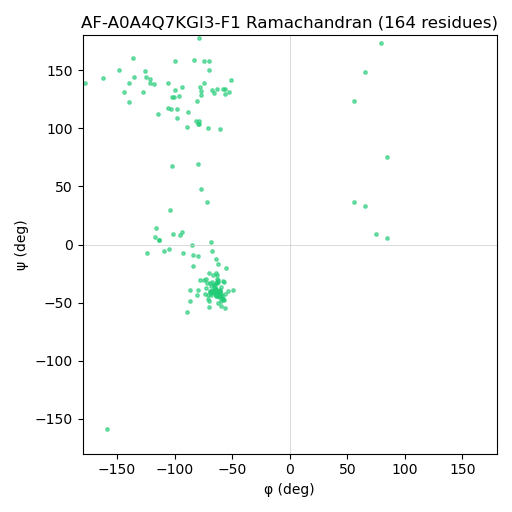. ILE A 1 107 ? 2.188 -11.653 1.028 1.00 95.88 107 ILE A CA 1
ATOM 808 C C . ILE A 1 107 ? 2.842 -12.946 1.486 1.00 95.88 107 ILE A C 1
ATOM 810 O O . ILE A 1 107 ? 2.886 -13.203 2.684 1.00 95.88 107 ILE A O 1
ATOM 814 N N . ASP A 1 108 ? 3.414 -13.720 0.566 1.00 96.06 108 ASP A N 1
ATOM 815 C CA . ASP A 1 108 ? 3.849 -15.078 0.901 1.00 96.06 108 ASP A CA 1
ATOM 816 C C . ASP A 1 108 ? 5.124 -15.071 1.761 1.00 96.06 108 ASP A C 1
ATOM 818 O O . ASP A 1 108 ? 5.215 -15.792 2.754 1.00 96.06 108 ASP A O 1
ATOM 822 N N . ARG A 1 109 ? 6.106 -14.219 1.431 1.00 97.00 109 ARG A N 1
ATOM 823 C CA . ARG A 1 109 ? 7.379 -14.143 2.166 1.00 97.00 109 ARG A CA 1
ATOM 824 C C . ARG A 1 109 ? 7.327 -13.210 3.372 1.00 97.00 109 ARG A C 1
ATOM 826 O O . ARG A 1 109 ? 7.788 -13.584 4.447 1.00 97.00 109 ARG A O 1
ATOM 833 N N . PHE A 1 110 ? 6.824 -11.987 3.213 1.00 97.31 110 PHE A N 1
ATOM 834 C CA . PHE A 1 110 ? 6.776 -11.020 4.316 1.00 97.31 110 PHE A CA 1
ATOM 835 C C . PHE A 1 110 ? 5.555 -11.202 5.221 1.00 97.31 110 PHE A C 1
ATOM 837 O O . PHE A 1 110 ? 5.575 -10.737 6.364 1.00 97.31 110 PHE A O 1
ATOM 844 N N . GLY A 1 111 ? 4.507 -11.898 4.773 1.00 96.19 111 GLY A N 1
ATOM 845 C CA . GLY A 1 111 ? 3.285 -12.084 5.553 1.00 96.19 111 GLY A CA 1
ATOM 846 C C . GLY A 1 111 ? 2.542 -10.773 5.794 1.00 96.19 111 GLY A C 1
ATOM 847 O O . GLY A 1 111 ? 1.996 -10.581 6.881 1.00 96.19 111 GLY A O 1
ATOM 848 N N . ILE A 1 112 ? 2.594 -9.833 4.846 1.00 97.12 112 ILE A N 1
ATOM 849 C CA . ILE A 1 112 ? 1.831 -8.587 4.926 1.00 97.12 112 ILE A CA 1
ATOM 850 C C . ILE A 1 112 ? 0.331 -8.928 4.837 1.00 97.12 112 ILE A C 1
ATOM 852 O O . ILE A 1 112 ? -0.061 -9.651 3.918 1.00 97.12 112 ILE A O 1
ATOM 856 N N . PRO A 1 113 ? -0.525 -8.418 5.749 1.00 94.50 113 PRO A N 1
ATOM 857 C CA . PRO A 1 113 ? -1.955 -8.724 5.743 1.00 94.50 113 PRO A CA 1
ATOM 858 C C . PRO A 1 113 ? -2.624 -8.382 4.408 1.00 94.50 113 PRO A C 1
ATOM 860 O O . PRO A 1 113 ? -2.417 -7.288 3.873 1.00 94.50 113 PRO A O 1
ATOM 863 N N . VAL A 1 114 ? -3.446 -9.295 3.889 1.00 94.12 114 VAL A N 1
ATOM 864 C CA . VAL A 1 114 ? -4.218 -9.100 2.652 1.00 94.12 114 VAL A CA 1
ATOM 865 C C . VAL A 1 114 ? -5.427 -8.205 2.952 1.00 94.12 114 VAL A C 1
ATOM 867 O O . VAL A 1 114 ? -6.109 -8.440 3.945 1.00 94.12 114 VAL A O 1
ATOM 870 N N . PRO A 1 115 ? -5.704 -7.167 2.142 1.00 93.06 115 PRO A N 1
ATOM 871 C CA . PRO A 1 115 ? -6.858 -6.304 2.375 1.00 93.06 115 PRO A CA 1
ATOM 872 C C . PRO A 1 115 ? -8.163 -7.009 1.975 1.00 93.06 115 PRO A C 1
ATOM 874 O O . PRO A 1 115 ? -8.220 -7.589 0.892 1.00 93.06 115 PRO A O 1
ATOM 877 N N . ASP A 1 116 ? -9.229 -6.861 2.769 1.00 92.00 116 ASP A N 1
ATOM 878 C CA . ASP A 1 116 ? -10.559 -7.425 2.460 1.00 92.00 116 ASP A CA 1
ATOM 879 C C . ASP A 1 116 ? -11.163 -6.852 1.170 1.00 92.00 116 ASP A C 1
ATOM 881 O O . ASP A 1 116 ? -11.903 -7.509 0.439 1.00 92.00 116 ASP A O 1
ATOM 885 N N . ALA A 1 117 ? -10.851 -5.588 0.882 1.00 91.56 117 ALA A N 1
ATOM 886 C CA . ALA A 1 117 ? -11.309 -4.891 -0.305 1.00 91.56 117 ALA A CA 1
ATOM 887 C C . ALA A 1 117 ? -10.270 -3.877 -0.776 1.00 91.56 117 ALA A C 1
ATOM 889 O O . ALA A 1 117 ? -9.537 -3.275 0.012 1.00 91.56 117 ALA A O 1
ATOM 890 N N . GLN A 1 118 ? -10.243 -3.629 -2.084 1.00 91.88 118 GLN A N 1
ATOM 891 C CA . GLN A 1 118 ? -9.420 -2.581 -2.674 1.00 91.88 118 GLN A CA 1
ATOM 892 C C . GLN A 1 118 ? -10.306 -1.601 -3.429 1.00 91.88 118 GLN A C 1
ATOM 894 O O . GLN A 1 118 ? -11.240 -1.992 -4.121 1.00 91.88 118 GLN A O 1
ATOM 899 N N . ILE A 1 119 ? -10.025 -0.305 -3.308 1.00 90.50 119 ILE A N 1
ATOM 900 C CA . 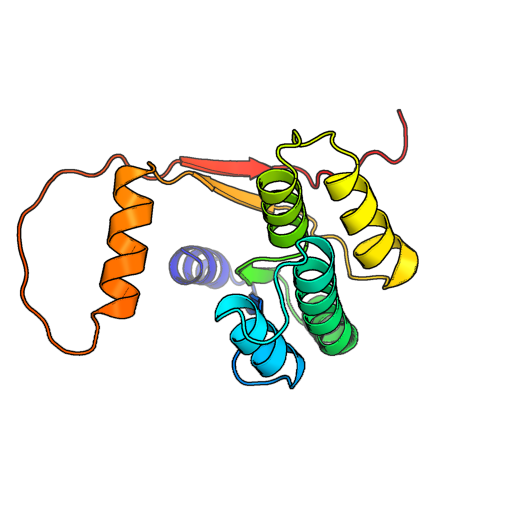ILE A 1 119 ? -10.821 0.729 -3.969 1.00 90.50 119 ILE A CA 1
ATOM 901 C C . ILE A 1 119 ? -9.961 1.436 -5.009 1.00 90.50 119 ILE A C 1
ATOM 903 O O . ILE A 1 119 ? -9.033 2.175 -4.679 1.00 90.50 119 ILE A O 1
ATOM 907 N N . LEU A 1 120 ? -10.296 1.237 -6.283 1.00 87.88 120 LEU A N 1
ATOM 908 C CA . LEU A 1 120 ? -9.674 1.943 -7.392 1.00 87.88 120 LEU A CA 1
ATOM 909 C C . LEU A 1 120 ? -10.425 3.248 -7.663 1.00 87.88 120 LEU A C 1
ATOM 911 O O . LEU A 1 120 ? -11.567 3.248 -8.131 1.00 87.88 120 LEU A O 1
ATOM 915 N N . LEU A 1 121 ? -9.742 4.369 -7.437 1.00 85.56 121 LEU A N 1
ATOM 916 C CA . LEU A 1 121 ? -10.203 5.682 -7.871 1.00 85.56 121 LEU A CA 1
ATOM 917 C C . LEU A 1 121 ? -9.682 5.970 -9.282 1.00 85.56 121 LEU A C 1
ATOM 919 O O . LEU A 1 121 ? -8.530 6.371 -9.464 1.00 85.56 121 LEU A O 1
ATOM 923 N N . ARG A 1 122 ? -10.533 5.795 -10.295 1.00 79.44 122 ARG A N 1
ATOM 924 C CA . ARG A 1 122 ? -10.180 6.138 -11.674 1.00 79.44 122 ARG A CA 1
ATOM 925 C C . ARG A 1 122 ? -10.370 7.633 -11.888 1.00 79.44 122 ARG A C 1
ATOM 927 O O . ARG A 1 122 ? -11.491 8.127 -11.991 1.00 79.44 122 ARG A O 1
ATOM 934 N N . VAL A 1 123 ? -9.251 8.341 -11.971 1.00 74.69 123 VAL A N 1
ATOM 935 C CA . VAL A 1 123 ? -9.208 9.753 -12.352 1.00 74.69 123 VAL A CA 1
ATOM 936 C C . VAL A 1 123 ? -8.807 9.843 -13.825 1.00 74.69 123 VAL A C 1
ATOM 938 O O . VAL A 1 123 ? -7.841 9.180 -14.210 1.00 74.69 123 VAL A O 1
ATOM 941 N N . PRO A 1 124 ? -9.504 10.644 -14.647 1.00 72.56 124 PRO A N 1
ATOM 942 C CA . PRO A 1 124 ? -9.035 10.982 -15.987 1.00 72.56 124 PRO A CA 1
ATOM 943 C C . PRO A 1 124 ? -7.579 11.491 -15.966 1.00 72.56 124 PRO A C 1
ATOM 945 O O . PRO A 1 124 ? -7.151 12.162 -15.018 1.00 72.56 124 PRO A O 1
ATOM 948 N N . SER A 1 125 ? -6.785 11.118 -16.972 1.00 64.75 125 SER A N 1
ATOM 949 C CA . SER A 1 125 ? -5.331 11.358 -17.007 1.00 64.75 125 SER A CA 1
ATOM 950 C C . SER A 1 125 ? -4.963 12.848 -17.015 1.00 64.75 125 SER A C 1
ATOM 952 O O . SER A 1 125 ? -3.971 13.248 -16.398 1.00 64.75 125 SER A O 1
ATOM 954 N N . ASP A 1 126 ? -5.804 13.679 -17.627 1.00 59.72 126 ASP A N 1
ATOM 955 C CA . ASP A 1 126 ? -5.732 15.143 -17.638 1.00 59.72 126 ASP A CA 1
ATOM 956 C C . ASP A 1 126 ? -5.904 15.760 -16.235 1.00 59.72 126 ASP A C 1
ATOM 958 O O . ASP A 1 126 ? -5.252 16.754 -15.898 1.00 59.72 126 ASP A O 1
ATOM 962 N N . VAL A 1 127 ? -6.704 15.132 -15.368 1.00 61.00 127 VAL A N 1
ATOM 963 C CA . VAL A 1 127 ? -6.904 15.539 -13.965 1.00 61.00 127 VAL A CA 1
ATOM 964 C C . VAL A 1 127 ? -5.755 15.080 -13.067 1.00 61.00 127 VAL A C 1
ATOM 966 O O . VAL A 1 127 ? -5.310 15.823 -12.185 1.00 61.00 127 VAL A O 1
ATOM 969 N N . ALA A 1 128 ? -5.242 13.868 -13.288 1.00 56.72 128 ALA A N 1
ATOM 970 C CA . ALA A 1 128 ? -4.139 13.310 -12.506 1.00 56.72 128 ALA A CA 1
ATOM 971 C C . ALA A 1 128 ? -2.832 14.107 -12.685 1.00 56.72 128 ALA A C 1
ATOM 973 O O . ALA A 1 128 ? -2.086 14.300 -11.720 1.00 56.72 128 ALA A O 1
ATOM 974 N N . GLY A 1 129 ? -2.571 14.615 -13.897 1.00 53.31 129 GLY A N 1
ATOM 975 C CA . GLY A 1 129 ? -1.421 15.480 -14.185 1.00 53.31 129 GLY A CA 1
ATOM 976 C C . GLY A 1 129 ? -1.476 16.822 -13.448 1.00 53.31 129 GLY A C 1
ATOM 977 O O . GLY A 1 129 ? -0.481 17.236 -12.855 1.00 53.31 129 GLY A O 1
ATOM 978 N N . ARG A 1 130 ? -2.655 17.463 -13.405 1.00 44.38 130 ARG A N 1
ATOM 979 C CA . ARG A 1 130 ? -2.858 18.759 -12.729 1.00 44.38 130 ARG A CA 1
ATOM 980 C C . ARG A 1 130 ? -2.766 18.670 -11.201 1.00 44.38 130 ARG A C 1
ATOM 982 O O . ARG A 1 130 ? -2.281 19.595 -10.561 1.00 44.38 130 ARG A O 1
ATOM 989 N N . ARG A 1 131 ? -3.181 17.558 -10.584 1.00 51.66 131 ARG A N 1
ATOM 990 C CA . ARG A 1 131 ? -3.060 17.386 -9.120 1.00 51.66 131 ARG A CA 1
ATOM 991 C C . ARG A 1 131 ? -1.617 17.169 -8.657 1.00 51.66 131 ARG A C 1
ATOM 993 O O . ARG A 1 131 ? -1.257 17.666 -7.593 1.00 51.66 131 ARG A O 1
ATOM 1000 N N . ARG A 1 132 ? -0.775 16.509 -9.466 1.00 42.59 132 ARG A N 1
ATOM 1001 C CA . ARG A 1 132 ? 0.673 16.396 -9.198 1.00 42.59 132 ARG A CA 1
ATOM 1002 C C . ARG A 1 132 ? 1.367 17.759 -9.202 1.00 42.59 132 ARG A C 1
ATOM 1004 O O . ARG A 1 132 ? 2.188 18.012 -8.328 1.00 42.59 132 ARG A O 1
ATOM 1011 N N . THR A 1 133 ? 1.010 18.644 -10.134 1.00 36.06 133 THR A N 1
ATOM 1012 C CA . THR A 1 133 ? 1.579 20.000 -10.200 1.00 36.06 133 THR A CA 1
ATOM 1013 C C . THR A 1 133 ? 1.044 20.931 -9.117 1.00 36.06 133 THR A C 1
ATOM 1015 O O . THR A 1 133 ? 1.787 21.788 -8.660 1.00 36.06 133 THR A O 1
ATOM 1018 N N . VAL A 1 134 ? -0.198 20.768 -8.649 1.00 38.34 134 VAL A N 1
ATOM 1019 C CA . VAL A 1 134 ? -0.702 21.546 -7.500 1.00 38.34 134 VAL A CA 1
ATOM 1020 C C . VAL A 1 134 ? 0.010 21.140 -6.208 1.00 38.34 134 VAL A C 1
ATOM 1022 O O . VAL A 1 134 ? 0.434 22.016 -5.462 1.00 38.34 134 VAL A O 1
ATOM 1025 N N . HIS A 1 135 ? 0.250 19.845 -5.973 1.00 39.94 135 HIS A N 1
ATOM 1026 C CA . HIS A 1 135 ? 0.986 19.397 -4.782 1.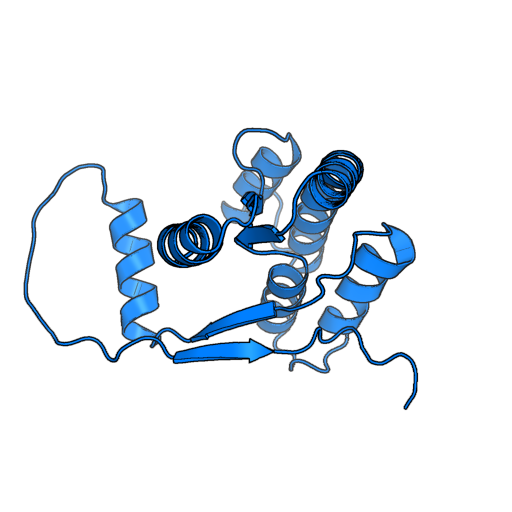00 39.94 135 HIS A CA 1
ATOM 1027 C C . HIS A 1 135 ? 2.467 19.832 -4.792 1.00 39.94 135 HIS A C 1
ATOM 1029 O O . HIS A 1 135 ? 3.040 20.059 -3.733 1.00 39.94 135 HIS A O 1
ATOM 1035 N N . SER A 1 136 ? 3.071 20.044 -5.972 1.00 31.80 136 SER A N 1
ATOM 1036 C CA . SER A 1 136 ? 4.412 20.642 -6.099 1.00 31.80 136 SER A CA 1
ATOM 1037 C C . SER A 1 136 ? 4.421 22.182 -6.065 1.00 31.80 136 SER A C 1
ATOM 1039 O O . SER A 1 136 ? 5.494 22.777 -6.031 1.00 31.80 136 SER A O 1
ATOM 1041 N N . ARG A 1 137 ? 3.252 22.845 -6.115 1.00 33.41 137 ARG A N 1
ATOM 1042 C CA . ARG A 1 137 ? 3.098 24.314 -6.215 1.00 33.41 137 ARG A CA 1
ATOM 1043 C C . ARG A 1 137 ? 2.407 24.965 -5.017 1.00 33.41 137 ARG A C 1
ATOM 1045 O O . ARG A 1 137 ? 2.223 26.180 -5.029 1.00 33.41 137 ARG A O 1
ATOM 1052 N N . LEU A 1 138 ? 2.121 24.239 -3.935 1.00 38.91 138 LEU A N 1
ATOM 1053 C CA . LEU A 1 138 ? 1.670 24.833 -2.661 1.00 38.91 138 LEU A CA 1
ATOM 1054 C C . LEU A 1 138 ? 2.793 25.588 -1.912 1.00 38.91 138 LEU A C 1
ATOM 1056 O O . LEU A 1 138 ? 2.851 25.602 -0.688 1.00 38.91 138 LEU A O 1
ATOM 1060 N N . ARG A 1 139 ? 3.672 26.258 -2.667 1.00 41.88 139 ARG A N 1
ATOM 1061 C CA . ARG A 1 139 ? 4.602 27.278 -2.193 1.00 41.88 139 ARG A CA 1
ATOM 1062 C C . ARG A 1 139 ? 4.317 28.681 -2.732 1.00 41.88 139 ARG A C 1
ATOM 1064 O O . ARG A 1 139 ? 5.116 29.524 -2.382 1.00 41.88 139 ARG A O 1
ATOM 1071 N N . HIS A 1 140 ? 3.249 28.952 -3.503 1.00 31.88 140 HIS A N 1
ATOM 1072 C CA . HIS A 1 140 ? 2.597 30.281 -3.665 1.00 31.88 140 HIS A CA 1
ATOM 1073 C C . HIS A 1 140 ? 1.361 30.174 -4.600 1.00 31.88 140 HIS A C 1
ATOM 1075 O O . HIS A 1 140 ? 1.451 29.486 -5.620 1.00 31.88 140 HIS A O 1
ATOM 1081 N N . PRO A 1 141 ? 0.215 30.836 -4.322 1.00 35.47 141 PRO A N 1
ATOM 1082 C CA . PRO A 1 141 ? -1.012 30.646 -5.095 1.00 35.47 141 PRO A CA 1
ATOM 1083 C C . PRO A 1 141 ? -1.155 31.663 -6.236 1.00 35.47 141 PRO A C 1
ATOM 1085 O O . PRO A 1 141 ? -1.022 32.863 -6.014 1.00 35.47 141 PRO A O 1
ATOM 1088 N N . ARG A 1 142 ? -1.540 31.197 -7.432 1.00 32.50 142 ARG A N 1
ATOM 1089 C CA . ARG A 1 142 ? -2.401 31.945 -8.370 1.00 32.50 142 ARG A CA 1
ATOM 1090 C C . ARG A 1 142 ? -3.330 30.969 -9.091 1.00 32.50 142 ARG A C 1
ATOM 1092 O O . ARG A 1 142 ? -2.891 29.912 -9.541 1.00 32.50 142 ARG A O 1
ATOM 1099 N N . GLY A 1 143 ? -4.617 31.307 -9.106 1.00 42.50 143 GLY A N 1
ATOM 1100 C CA . GLY A 1 143 ? -5.683 30.490 -9.680 1.00 42.50 143 GLY A CA 1
ATOM 1101 C C . GLY A 1 143 ? -5.835 30.673 -11.185 1.00 42.50 143 GLY A C 1
ATOM 1102 O O . GLY A 1 143 ? -5.423 31.701 -11.713 1.00 42.50 143 GLY A O 1
ATOM 1103 N N . ASP A 1 144 ? -6.457 29.686 -11.836 1.00 37.38 144 ASP A N 1
ATOM 1104 C CA . ASP A 1 144 ? -7.361 29.925 -12.963 1.00 37.38 144 ASP A CA 1
ATOM 1105 C C . ASP A 1 144 ? -8.284 28.717 -13.276 1.00 37.38 144 ASP A C 1
ATOM 1107 O O . ASP A 1 144 ? -7.886 27.553 -13.172 1.00 37.38 144 ASP A O 1
ATOM 1111 N N . SER A 1 145 ? -9.509 29.101 -13.650 1.00 38.50 145 SER A N 1
ATOM 1112 C CA . SER A 1 145 ? -10.554 28.539 -14.522 1.00 38.50 145 SER A CA 1
ATOM 1113 C C . SER A 1 145 ? -11.153 27.128 -14.349 1.00 38.50 145 SER A C 1
ATOM 1115 O O . SER A 1 145 ? -10.537 26.064 -14.448 1.00 38.50 145 SER A O 1
ATOM 1117 N N . SER A 1 146 ? -12.480 27.170 -14.201 1.00 42.50 146 SER A N 1
ATOM 1118 C CA . SER A 1 146 ? -13.476 26.111 -14.098 1.00 42.50 146 SER A CA 1
ATOM 1119 C C . SER A 1 146 ? -13.711 25.374 -15.426 1.00 42.50 146 SER A C 1
ATOM 1121 O O . SER A 1 146 ? -14.509 25.775 -16.268 1.00 42.50 146 SER A O 1
ATOM 1123 N N . ARG A 1 147 ? -13.096 24.198 -15.575 1.00 43.81 147 ARG A N 1
ATOM 1124 C CA . ARG A 1 147 ? -13.611 23.123 -16.443 1.00 43.81 147 ARG A CA 1
ATOM 1125 C C . ARG A 1 147 ? -14.280 22.084 -15.545 1.00 43.81 147 ARG A C 1
ATOM 1127 O O . ARG A 1 147 ? -13.643 21.620 -14.601 1.00 43.81 147 ARG A O 1
ATOM 1134 N N . ARG A 1 148 ? -15.545 21.715 -15.807 1.00 41.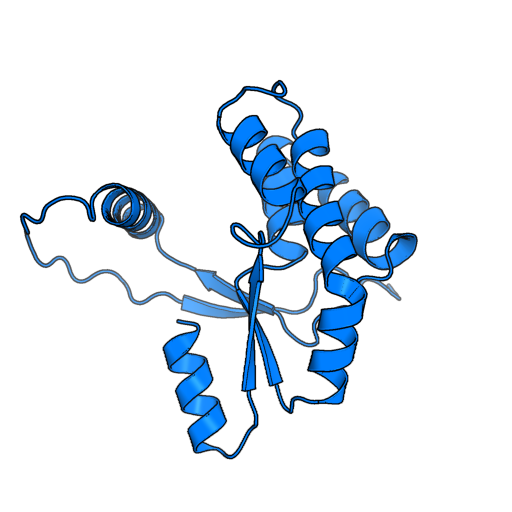66 148 ARG A N 1
ATOM 1135 C CA . ARG A 1 148 ? -16.198 20.579 -15.125 1.00 41.66 148 ARG A CA 1
ATOM 1136 C C . ARG A 1 148 ? -15.396 19.318 -15.441 1.00 41.66 148 ARG A C 1
ATOM 1138 O O . ARG A 1 148 ? -15.505 18.757 -16.525 1.00 41.66 148 ARG A O 1
ATOM 1145 N N . LEU A 1 149 ? -14.546 18.920 -14.501 1.00 45.81 149 LEU A N 1
ATOM 1146 C CA . LEU A 1 149 ? -13.822 17.661 -14.560 1.00 45.81 149 LEU A CA 1
ATOM 1147 C C . LEU A 1 149 ? -14.843 16.535 -14.417 1.00 45.81 149 LEU A C 1
ATOM 1149 O O . LEU A 1 149 ? -15.703 16.601 -13.536 1.00 45.81 149 LEU A O 1
ATOM 1153 N N . ALA A 1 150 ? -14.758 15.520 -15.274 1.00 53.47 150 ALA A N 1
ATOM 1154 C CA . ALA A 1 150 ? -15.565 14.320 -15.111 1.00 53.47 150 ALA A CA 1
ATOM 1155 C C . ALA A 1 150 ? -15.365 13.766 -13.689 1.00 53.47 150 ALA A C 1
ATOM 1157 O O . ALA A 1 150 ? -14.230 13.659 -13.207 1.00 53.47 150 ALA A O 1
ATOM 1158 N N . SER A 1 151 ? -16.470 13.463 -13.003 1.00 52.25 151 SER A N 1
ATOM 1159 C CA . SER A 1 151 ? -16.425 12.905 -11.653 1.00 52.25 151 SER A CA 1
ATOM 1160 C C . SER A 1 151 ? -15.620 11.604 -11.664 1.00 52.25 151 SER A C 1
ATOM 1162 O O . SER A 1 151 ? -15.827 10.771 -12.550 1.00 52.25 151 SER A O 1
ATOM 1164 N N . PRO A 1 152 ? -14.689 11.409 -10.717 1.00 60.38 152 PRO A N 1
ATOM 1165 C CA . PRO A 1 152 ? -13.891 10.197 -10.688 1.00 60.38 152 PRO A CA 1
ATOM 1166 C C . PRO A 1 152 ? -14.793 8.981 -10.455 1.00 60.38 152 PRO A C 1
ATOM 1168 O O . PRO A 1 152 ? -15.650 8.994 -9.572 1.00 60.38 152 PRO A O 1
ATOM 1171 N N . ALA A 1 153 ? -14.585 7.924 -11.239 1.00 70.94 153 ALA A N 1
ATOM 1172 C CA . ALA A 1 153 ? -15.291 6.666 -11.045 1.00 70.94 153 ALA A CA 1
ATOM 1173 C C . ALA A 1 153 ? -14.613 5.882 -9.913 1.00 70.94 153 ALA A C 1
ATOM 1175 O O . ALA A 1 153 ? -13.412 5.604 -9.974 1.00 70.94 153 ALA A O 1
ATOM 1176 N N . VAL A 1 154 ? -15.382 5.528 -8.884 1.00 73.56 154 VAL A N 1
ATOM 1177 C CA . VAL A 1 154 ? -14.939 4.679 -7.771 1.00 73.56 154 VAL A CA 1
ATOM 1178 C C . VAL A 1 154 ? -15.365 3.248 -8.069 1.00 73.56 154 VAL A C 1
ATOM 1180 O O . VAL A 1 154 ? -16.536 3.005 -8.356 1.00 73.56 154 VAL A O 1
ATOM 1183 N N . ARG A 1 155 ? -14.431 2.298 -8.011 1.00 75.44 155 ARG A N 1
ATOM 1184 C CA . ARG A 1 155 ? -14.741 0.865 -8.089 1.00 75.44 155 ARG A CA 1
ATOM 1185 C C . ARG A 1 155 ? -14.123 0.136 -6.910 1.00 75.44 155 ARG A C 1
ATOM 1187 O O . ARG A 1 155 ? -12.934 0.306 -6.655 1.00 75.44 155 ARG A O 1
ATOM 1194 N N . VAL A 1 156 ? -14.920 -0.686 -6.236 1.00 78.25 156 VAL A N 1
ATOM 1195 C CA . VAL A 1 156 ? -14.396 -1.736 -5.361 1.00 78.25 156 VAL A CA 1
ATOM 1196 C C . VAL A 1 156 ? -13.916 -2.866 -6.268 1.00 78.25 156 VAL A C 1
ATOM 1198 O O . VAL A 1 156 ? -14.626 -3.258 -7.194 1.00 78.25 156 VAL A O 1
ATOM 1201 N N . VAL A 1 157 ? -12.689 -3.318 -6.066 1.00 77.81 157 VAL A N 1
ATOM 1202 C CA . VAL A 1 157 ? -12.063 -4.408 -6.810 1.00 77.81 157 VAL A CA 1
ATOM 1203 C C . VAL A 1 157 ? -11.592 -5.462 -5.818 1.00 77.81 157 VAL A C 1
ATOM 1205 O O . V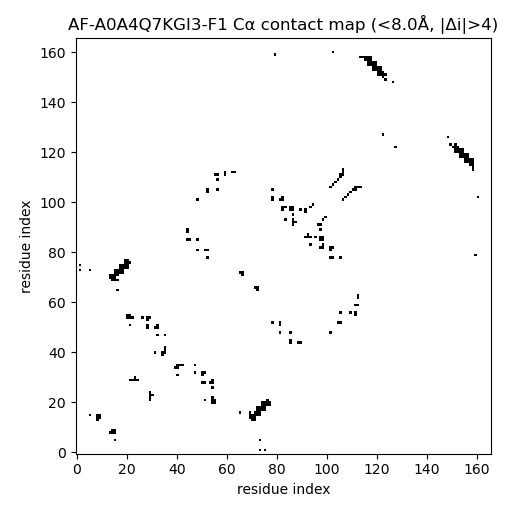AL A 1 157 ? -11.167 -5.134 -4.706 1.00 77.81 157 VAL A O 1
ATOM 1208 N N . HIS A 1 158 ? -11.686 -6.724 -6.223 1.00 71.19 158 HIS A N 1
ATOM 1209 C CA . HIS A 1 158 ? -11.145 -7.822 -5.435 1.00 71.19 158 HIS A CA 1
ATOM 1210 C C . HIS A 1 158 ? -9.616 -7.788 -5.458 1.00 71.19 158 HIS A C 1
ATOM 1212 O O . HIS A 1 158 ? -9.028 -7.316 -6.443 1.00 71.19 158 HIS A O 1
ATOM 1218 N N . PRO A 1 159 ? -8.957 -8.268 -4.392 1.00 70.69 159 PRO A N 1
ATOM 1219 C CA . PRO A 1 159 ? -7.520 -8.423 -4.408 1.00 70.69 159 PRO A CA 1
ATOM 1220 C C . PRO A 1 159 ? -7.080 -9.296 -5.581 1.00 70.69 159 PRO A C 1
ATOM 1222 O O . PRO A 1 159 ? -7.560 -10.407 -5.759 1.00 70.69 159 PRO A O 1
ATOM 1225 N N . PHE A 1 160 ? -6.110 -8.826 -6.366 1.00 70.62 160 PHE A N 1
ATOM 1226 C CA . PHE A 1 160 ? -5.542 -9.626 -7.463 1.00 70.62 160 PHE A CA 1
ATOM 1227 C C . PHE A 1 160 ? -4.725 -10.837 -6.975 1.00 70.62 160 PHE A C 1
ATOM 1229 O O . PHE A 1 160 ? -4.142 -11.558 -7.777 1.00 70.62 160 PHE A O 1
ATOM 1236 N N . TYR A 1 161 ? -4.669 -11.038 -5.659 1.00 67.31 161 TYR A N 1
ATOM 1237 C CA . TYR A 1 161 ? -3.999 -12.147 -4.996 1.00 67.31 161 TYR A CA 1
ATOM 1238 C C . TYR A 1 161 ? -4.935 -13.335 -4.724 1.00 67.31 161 TYR A C 1
ATOM 1240 O O . TYR A 1 161 ? -4.438 -14.393 -4.344 1.00 67.31 161 TYR A O 1
ATOM 1248 N N . ASP A 1 162 ? -6.248 -13.194 -4.961 1.00 59.59 162 ASP A N 1
ATOM 1249 C CA . ASP A 1 162 ? -7.264 -14.254 -4.813 1.00 59.59 162 ASP A CA 1
ATOM 1250 C C . ASP A 1 162 ? -7.244 -15.264 -5.982 1.00 59.59 162 ASP A C 1
ATOM 1252 O O . ASP A 1 162 ? -8.272 -15.622 -6.548 1.00 59.59 162 ASP A O 1
ATOM 1256 N N . ASN A 1 163 ? -6.054 -15.753 -6.342 1.00 45.62 163 ASN A N 1
ATOM 1257 C CA . ASN A 1 163 ? -5.876 -16.929 -7.205 1.00 45.62 163 ASN A CA 1
ATOM 1258 C C . ASN A 1 163 ? -5.469 -18.167 -6.385 1.00 45.62 163 ASN A C 1
ATOM 1260 O O . ASN A 1 163 ? -4.765 -19.052 -6.870 1.00 45.62 163 ASN A O 1
ATOM 1264 N N . ALA A 1 164 ? -5.903 -18.248 -5.126 1.00 38.78 164 ALA A N 1
ATOM 1265 C CA . ALA A 1 164 ? -5.979 -19.527 -4.437 1.00 38.78 164 ALA A CA 1
ATOM 1266 C C . ALA A 1 164 ? -7.249 -20.241 -4.935 1.00 38.78 164 ALA A C 1
ATOM 1268 O O . ALA A 1 164 ? -8.352 -19.877 -4.543 1.00 38.78 164 ALA A O 1
ATOM 1269 N N . ALA A 1 165 ? -7.064 -21.234 -5.811 1.00 34.97 165 ALA A N 1
ATOM 1270 C CA . ALA A 1 165 ? -8.077 -22.078 -6.462 1.00 34.97 165 ALA A CA 1
ATOM 1271 C C . ALA A 1 165 ? -8.737 -21.524 -7.744 1.00 34.97 165 ALA A C 1
ATOM 1273 O O . ALA A 1 165 ? -9.921 -21.187 -7.757 1.00 34.97 165 ALA A O 1
ATOM 1274 N N . ARG A 1 166 ? -7.997 -21.558 -8.861 1.00 33.78 166 ARG A N 1
ATOM 1275 C CA . ARG A 1 166 ? -8.508 -22.055 -10.151 1.00 33.78 166 ARG A CA 1
ATOM 1276 C C . ARG A 1 166 ? -7.425 -22.838 -10.874 1.00 33.78 166 ARG A C 1
ATOM 1278 O O . ARG A 1 166 ? -6.256 -22.411 -10.776 1.00 33.78 166 ARG A O 1
#

InterPro domains:
  IPR027417 P-loop containing nucleoside triphosphate hydrolase [G3DSA:3.40.50.300] (1-152)
  IPR027417 P-loop containing nucleoside triphosphate hydrolase [SSF52540] (5-134)
  IPR039430 Thymidylate kinase-like domain [PF02223] (9-133)

Solvent-accessible surface area (backbone atoms only — not comparable to full-atom values): 10085 Å² total; per-residue (Å²): 105,71,66,61,55,47,54,59,40,43,77,70,72,42,49,71,41,80,51,57,56,76,46,71,89,79,43,73,42,31,55,51,46,51,37,38,76,70,55,73,70,51,95,46,61,66,60,54,44,49,38,57,45,50,46,50,57,79,37,41,69,60,51,54,50,43,57,77,71,31,78,38,73,48,64,47,55,56,74,67,54,46,23,55,50,36,12,56,72,70,74,40,56,92,86,25,69,52,32,55,50,43,44,49,50,37,40,72,67,64,59,45,84,79,66,94,66,38,77,50,74,49,60,58,69,78,56,53,55,54,53,56,52,48,71,74,38,82,84,67,91,81,87,85,84,92,69,91,68,79,78,64,50,78,42,82,41,76,55,92,75,78,70,80,86,124

Sequence (166 aa):
MSDGLTGALERRGARVVRRAFPRYTEDVHAALIKDALHGRLGESAHGMAVLFALDRLGAKEKLAADLASADVLLLDRYIASNAAYLAARLRQSAAGEGVTWVRELEIDRFGIPVPDAQILLRVPSDVAGRRRTVHSRLRHPRGDSSRRLASPAVRVVHPFYDNAAR

Foldseek 3Di:
DVVVVVVVCVVVVWFEDEDEPPPCPPDPLNVVLVCVVVCNVHDDLVVNLVSRLVSLLVCQVVVVVCVVVTPYYHYHDDLVVSLVSSCVVVVHDCPDPSVVVSCCSRCVPSVRDDDAKDKDFAFDPVVVVVVVVVVVPVPDDDDDDDDPGDHTDIDIDGPPNPPPDD

pLDDT: mean 78.87, std 20.17, range [31.8, 97.75]

Mean predicted aligned error: 10.02 Å